Protein AF-X1RIN1-F1 (afdb_monomer_lite)

Secondary structure (DSSP, 8-state):
-HHHHHHHHHHHHHHHHHHHHHHTT-SEEEEEE-SSEEEEEEEETTEEEEEEEEEGGGHHHHHHHHHHHTT----

Structure (mmCIF, N/CA/C/O backbone):
data_AF-X1RIN1-F1
#
_entry.id   AF-X1RIN1-F1
#
loop_
_atom_site.group_PDB
_atom_site.id
_atom_site.type_symbol
_atom_site.label_atom_id
_atom_site.label_alt_id
_atom_site.label_comp_id
_atom_site.label_asym_id
_atom_site.label_entity_id
_atom_site.label_seq_id
_atom_site.pdbx_PDB_ins_code
_atom_site.Cartn_x
_atom_site.Cartn_y
_atom_site.Cartn_z
_atom_site.occupancy
_atom_site.B_iso_or_equiv
_atom_site.auth_seq_id
_atom_site.auth_comp_id
_atom_site.auth_asym_id
_atom_site.auth_atom_id
_atom_site.pdbx_PDB_model_num
ATOM 1 N N . SER A 1 1 ? 9.590 17.548 -14.735 1.00 45.41 1 SER A N 1
ATOM 2 C CA . SER A 1 1 ? 10.459 16.602 -15.471 1.00 45.41 1 SER A CA 1
ATOM 3 C C . SER A 1 1 ? 9.619 15.443 -15.992 1.00 45.41 1 SER A C 1
ATOM 5 O O . SER A 1 1 ? 8.571 15.169 -15.416 1.00 45.41 1 SER A O 1
ATOM 7 N N . ALA A 1 2 ? 10.028 14.786 -17.084 1.00 51.25 2 ALA A N 1
ATOM 8 C CA . ALA A 1 2 ? 9.292 13.669 -17.699 1.00 51.25 2 ALA A CA 1
ATOM 9 C C . ALA A 1 2 ? 8.987 12.515 -16.712 1.00 51.25 2 ALA A C 1
ATOM 11 O O . ALA A 1 2 ? 7.962 11.847 -16.831 1.00 51.25 2 ALA A O 1
ATOM 12 N N . GLU A 1 3 ? 9.801 12.363 -15.664 1.00 46.34 3 GLU A N 1
ATOM 13 C CA . GLU A 1 3 ? 9.576 11.437 -14.544 1.00 46.34 3 GLU A CA 1
ATOM 14 C C . GLU A 1 3 ? 8.292 11.727 -13.753 1.00 46.34 3 GLU A C 1
ATOM 16 O O . GLU A 1 3 ? 7.589 10.797 -13.366 1.00 46.34 3 GLU A O 1
ATOM 21 N N . ALA A 1 4 ? 7.915 12.997 -13.569 1.00 51.09 4 ALA A N 1
ATOM 22 C CA . ALA A 1 4 ? 6.673 13.360 -12.881 1.00 51.09 4 ALA A CA 1
ATOM 23 C C . ALA A 1 4 ? 5.423 12.956 -13.688 1.00 51.09 4 ALA A C 1
ATOM 25 O O . ALA A 1 4 ? 4.383 12.648 -13.108 1.00 51.09 4 ALA A O 1
ATOM 26 N N . ILE A 1 5 ? 5.529 12.918 -15.022 1.00 47.41 5 ILE A N 1
ATOM 27 C CA . ILE A 1 5 ? 4.435 12.522 -15.922 1.00 47.41 5 ILE A CA 1
ATOM 28 C C . ILE A 1 5 ? 4.271 10.996 -15.912 1.00 47.41 5 ILE A C 1
ATOM 30 O O . ILE A 1 5 ? 3.148 10.508 -15.794 1.00 47.41 5 ILE A O 1
ATOM 34 N N . ALA A 1 6 ? 5.379 10.243 -15.947 1.00 55.53 6 ALA A N 1
ATOM 35 C CA . ALA A 1 6 ? 5.367 8.779 -15.863 1.00 55.53 6 ALA A CA 1
ATOM 36 C C . ALA A 1 6 ? 4.903 8.262 -14.488 1.00 55.53 6 ALA A C 1
ATOM 38 O O . ALA A 1 6 ? 4.228 7.239 -14.406 1.00 55.53 6 ALA A O 1
ATOM 39 N N . GLN A 1 7 ? 5.206 8.988 -13.405 1.00 59.50 7 GLN A N 1
ATOM 40 C CA . GLN A 1 7 ? 4.732 8.640 -12.063 1.00 59.50 7 GLN A CA 1
ATOM 41 C C . GLN A 1 7 ? 3.280 9.050 -11.794 1.00 59.50 7 GLN A C 1
ATOM 43 O O . GLN A 1 7 ? 2.666 8.520 -10.869 1.00 59.50 7 GLN A O 1
ATOM 48 N N . ALA A 1 8 ? 2.689 9.947 -12.589 1.00 72.25 8 ALA A N 1
ATOM 49 C CA . ALA A 1 8 ? 1.357 10.486 -12.315 1.00 72.25 8 ALA A CA 1
ATOM 50 C C . ALA A 1 8 ? 0.246 9.420 -12.170 1.00 72.25 8 ALA A C 1
ATOM 52 O O . ALA A 1 8 ? -0.628 9.610 -11.321 1.00 72.25 8 ALA A O 1
ATOM 53 N N . PRO A 1 9 ? 0.208 8.317 -12.946 1.00 80.75 9 PRO A N 1
ATOM 54 C CA . PRO A 1 9 ? -0.780 7.254 -12.738 1.00 80.75 9 PRO A CA 1
ATOM 55 C C . PRO A 1 9 ? -0.547 6.471 -11.439 1.00 80.75 9 PRO A C 1
ATOM 57 O O . PRO A 1 9 ? -1.499 6.176 -10.723 1.00 80.75 9 PRO A O 1
ATOM 60 N N . VAL A 1 10 ? 0.713 6.189 -11.100 1.00 82.50 10 VAL A N 1
ATOM 61 C CA . VAL A 1 10 ? 1.093 5.401 -9.915 1.00 82.50 10 VAL A CA 1
ATOM 62 C C . VAL A 1 10 ? 0.883 6.195 -8.628 1.00 82.50 10 VAL A C 1
ATOM 64 O O . VAL A 1 10 ? 0.338 5.670 -7.661 1.00 82.50 10 VAL A O 1
ATOM 67 N N . VAL A 1 11 ? 1.246 7.480 -8.633 1.00 84.31 11 VAL A N 1
ATOM 68 C CA . VAL A 1 11 ? 0.973 8.415 -7.532 1.00 84.31 11 VAL A CA 1
ATOM 69 C C . VAL A 1 11 ? -0.531 8.494 -7.272 1.00 84.31 11 VAL A C 1
ATOM 71 O O . VAL A 1 11 ? -0.974 8.354 -6.138 1.00 84.31 11 VAL A O 1
ATOM 74 N N . ARG A 1 12 ? -1.339 8.627 -8.330 1.00 87.62 12 ARG A N 1
ATOM 75 C CA . ARG A 1 12 ? -2.800 8.628 -8.192 1.00 87.62 12 ARG A CA 1
ATOM 76 C C . ARG A 1 12 ? -3.330 7.296 -7.660 1.00 87.62 12 ARG A C 1
ATOM 78 O O . ARG A 1 12 ? -4.221 7.309 -6.817 1.00 87.62 12 ARG A O 1
ATOM 85 N N . ALA A 1 13 ? -2.786 6.166 -8.111 1.00 87.75 13 ALA A N 1
ATOM 86 C CA . ALA A 1 13 ? -3.198 4.847 -7.639 1.00 87.75 13 ALA A CA 1
ATOM 87 C C . ALA A 1 13 ? -2.934 4.663 -6.135 1.00 87.75 13 ALA A C 1
ATOM 89 O O . ALA A 1 13 ? -3.846 4.259 -5.415 1.00 87.75 13 ALA A O 1
ATOM 90 N N . ILE A 1 14 ? -1.736 5.010 -5.639 1.00 91.88 14 ILE A N 1
ATOM 91 C CA . ILE A 1 14 ? -1.435 4.891 -4.203 1.00 91.88 14 ILE A CA 1
ATOM 92 C C . ILE A 1 14 ? -2.297 5.841 -3.362 1.00 91.88 14 ILE A C 1
ATOM 94 O O . ILE A 1 14 ? -2.811 5.439 -2.321 1.00 91.88 14 ILE A O 1
ATOM 98 N N . ASP A 1 15 ? -2.534 7.067 -3.838 1.00 92.00 15 ASP A N 1
ATOM 99 C CA . ASP A 1 15 ? -3.369 8.037 -3.129 1.00 92.00 15 ASP A CA 1
ATOM 100 C C . ASP A 1 15 ? -4.817 7.539 -3.023 1.00 92.00 15 ASP A C 1
ATOM 102 O O . ASP A 1 15 ? -5.461 7.702 -1.986 1.00 92.00 15 ASP A O 1
ATOM 106 N N . LEU A 1 16 ? -5.342 6.918 -4.084 1.00 92.44 16 LEU A N 1
ATOM 107 C CA . LEU A 1 16 ? -6.673 6.313 -4.077 1.00 92.44 16 LEU A CA 1
ATOM 108 C C . LEU A 1 16 ? -6.742 5.105 -3.139 1.00 92.44 16 LEU A C 1
ATOM 110 O O . LEU A 1 16 ? -7.710 5.007 -2.386 1.00 92.44 16 LEU A O 1
ATOM 114 N N . LEU A 1 17 ? -5.722 4.242 -3.140 1.00 93.44 17 LEU A N 1
ATOM 115 C CA . LEU A 1 17 ? -5.626 3.095 -2.235 1.00 93.44 17 LEU A CA 1
ATOM 116 C C . LEU A 1 17 ? -5.624 3.527 -0.767 1.00 93.44 17 LEU A C 1
ATOM 118 O O . LEU A 1 17 ? -6.365 2.966 0.033 1.00 93.44 17 LEU A O 1
ATOM 122 N N . ILE A 1 18 ? -4.839 4.542 -0.408 1.00 95.56 18 ILE A N 1
ATOM 123 C CA . ILE A 1 18 ? -4.785 5.037 0.973 1.00 95.56 18 ILE A CA 1
ATOM 124 C C . ILE A 1 18 ? -6.108 5.711 1.350 1.00 95.56 18 ILE A C 1
ATOM 126 O O . ILE A 1 18 ? -6.663 5.436 2.410 1.00 95.56 18 ILE A O 1
ATOM 130 N N . LYS A 1 19 ? -6.665 6.557 0.474 1.00 96.31 19 LYS A N 1
ATOM 131 C CA . LYS A 1 19 ? -7.960 7.208 0.731 1.00 96.31 19 LYS A CA 1
ATOM 132 C C . LYS A 1 19 ? -9.089 6.194 0.905 1.00 96.31 19 LYS A C 1
ATOM 134 O O . LYS A 1 19 ? -9.967 6.419 1.733 1.00 96.31 19 LYS A O 1
ATOM 139 N N . GLN A 1 20 ? -9.091 5.117 0.122 1.00 95.56 20 GLN A N 1
ATOM 140 C CA . GLN A 1 20 ? -10.082 4.052 0.246 1.00 95.56 20 GLN A CA 1
ATOM 141 C C . GLN A 1 20 ? -9.896 3.281 1.556 1.00 95.56 20 GLN A C 1
ATOM 143 O O . GLN A 1 20 ? -10.861 3.150 2.295 1.00 95.56 20 GLN A O 1
ATOM 148 N N . ALA A 1 21 ? -8.667 2.901 1.910 1.00 97.38 21 ALA A N 1
ATOM 149 C CA . ALA A 1 21 ? -8.372 2.259 3.190 1.00 97.38 21 ALA A CA 1
ATOM 150 C C . ALA A 1 21 ? -8.839 3.096 4.396 1.00 97.38 21 ALA A C 1
ATOM 152 O O . ALA A 1 21 ? -9.439 2.561 5.323 1.00 97.38 21 ALA A O 1
ATOM 153 N N . VAL A 1 22 ? -8.643 4.422 4.360 1.00 97.81 22 VAL A N 1
ATOM 154 C CA . VAL A 1 22 ? -9.154 5.333 5.400 1.00 97.81 22 VAL A CA 1
ATOM 155 C C . VAL A 1 22 ? -10.685 5.350 5.436 1.00 97.81 22 VAL A C 1
ATOM 157 O O . VAL A 1 22 ? -11.263 5.290 6.521 1.00 97.81 22 VAL A O 1
ATOM 160 N N . ARG A 1 23 ? -11.356 5.414 4.276 1.00 97.25 23 ARG A N 1
ATOM 161 C CA . ARG A 1 23 ? -12.830 5.353 4.202 1.00 97.25 23 ARG A CA 1
ATOM 162 C C . ARG A 1 23 ? -13.374 4.049 4.779 1.00 97.25 23 ARG A C 1
ATOM 164 O O . ARG A 1 23 ? -14.342 4.089 5.532 1.00 97.25 23 ARG A O 1
ATOM 171 N N . ASP A 1 24 ? -12.715 2.940 4.467 1.00 96.69 24 ASP A N 1
ATOM 172 C CA . ASP A 1 24 ? -13.102 1.596 4.902 1.00 96.69 24 ASP A CA 1
ATOM 173 C C . ASP A 1 24 ? -12.656 1.284 6.336 1.00 96.69 24 ASP A C 1
ATOM 175 O O . ASP A 1 24 ? -12.937 0.203 6.844 1.00 96.69 24 ASP A O 1
ATOM 179 N N . ARG A 1 25 ? -11.974 2.230 7.003 1.00 97.12 25 ARG A N 1
ATOM 180 C CA . ARG A 1 25 ? -11.398 2.073 8.348 1.00 97.12 25 ARG A CA 1
ATOM 181 C C . ARG A 1 25 ? -10.471 0.859 8.454 1.00 97.12 25 ARG A C 1
ATOM 183 O O . ARG A 1 25 ? -10.418 0.194 9.486 1.00 97.12 25 ARG A O 1
ATOM 190 N N . ALA A 1 26 ? -9.726 0.585 7.388 1.00 98.44 26 ALA A N 1
ATOM 191 C CA . ALA A 1 26 ? -8.726 -0.466 7.387 1.00 98.44 26 ALA A CA 1
ATOM 192 C C . ALA A 1 26 ? -7.578 -0.122 8.351 1.00 98.44 26 ALA A C 1
ATOM 194 O O . ALA A 1 26 ? -7.057 0.995 8.328 1.00 98.44 26 ALA A O 1
ATOM 195 N N . SER A 1 27 ? -7.168 -1.089 9.173 1.00 98.06 27 SER A N 1
ATOM 196 C CA . SER A 1 27 ? -6.002 -0.967 10.056 1.00 98.06 27 SER A CA 1
ATOM 197 C C . SER A 1 27 ? -4.691 -1.121 9.292 1.00 98.06 27 SER A C 1
ATOM 199 O O . SER A 1 27 ? -3.708 -0.464 9.616 1.00 98.06 27 SER A O 1
ATOM 201 N N . ASP A 1 28 ? -4.688 -1.969 8.262 1.00 98.12 28 ASP A N 1
ATOM 202 C CA . ASP A 1 28 ? -3.502 -2.308 7.483 1.00 98.12 28 ASP A CA 1
ATOM 203 C C . ASP A 1 28 ? -3.831 -2.362 5.991 1.00 98.12 28 ASP A C 1
ATOM 205 O O . ASP A 1 28 ? -4.875 -2.880 5.582 1.00 98.12 28 ASP A O 1
ATOM 209 N N . ILE A 1 29 ? -2.889 -1.891 5.173 1.00 97.50 29 ILE A N 1
ATOM 210 C CA . ILE A 1 29 ? -2.891 -2.073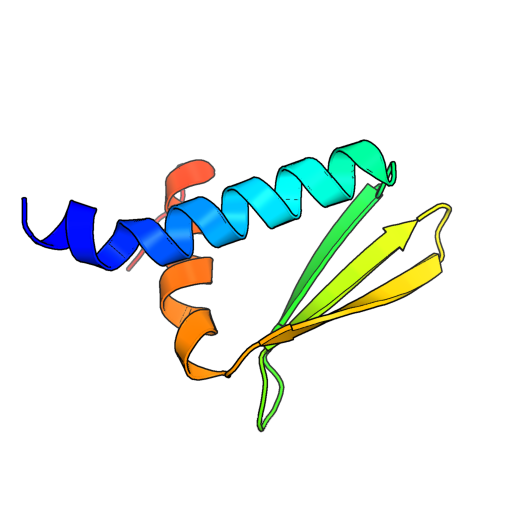 3.721 1.00 97.50 29 ILE A CA 1
ATOM 211 C C . ILE A 1 29 ? -1.785 -3.059 3.371 1.00 97.50 29 ILE A C 1
ATOM 213 O O . ILE A 1 29 ? -0.606 -2.802 3.605 1.00 97.50 29 ILE A O 1
ATOM 217 N N . HIS A 1 30 ? -2.167 -4.172 2.765 1.00 97.81 30 HIS A N 1
ATOM 218 C CA . HIS A 1 30 ? -1.257 -5.203 2.302 1.00 97.81 30 HIS A CA 1
ATOM 219 C C . HIS A 1 30 ? -1.107 -5.108 0.783 1.00 97.81 30 HIS A C 1
ATOM 221 O O . HIS A 1 30 ? -2.092 -5.223 0.055 1.00 97.81 30 HIS A O 1
ATOM 227 N N . ILE A 1 31 ? 0.123 -4.915 0.304 1.00 95.88 31 ILE A N 1
ATOM 228 C CA . ILE A 1 31 ? 0.482 -4.918 -1.121 1.00 95.88 31 ILE A CA 1
ATOM 229 C C . ILE A 1 31 ? 1.392 -6.127 -1.349 1.00 95.88 31 ILE A C 1
ATOM 231 O O . ILE A 1 31 ? 2.529 -6.146 -0.886 1.00 95.88 31 ILE A O 1
ATOM 235 N N . GLU A 1 32 ? 0.874 -7.152 -2.019 1.00 96.62 32 GLU A N 1
ATOM 236 C CA . GLU A 1 32 ? 1.449 -8.499 -2.049 1.00 96.62 32 GLU A CA 1
ATOM 237 C C . GLU A 1 32 ? 1.696 -8.955 -3.489 1.00 96.62 32 GLU A C 1
ATOM 239 O O . GLU A 1 32 ? 0.762 -9.388 -4.175 1.00 96.62 32 GLU A O 1
ATOM 244 N N . PRO A 1 33 ? 2.945 -8.874 -3.973 1.00 96.25 33 PRO A N 1
ATOM 245 C CA . PRO A 1 33 ? 3.320 -9.454 -5.253 1.00 96.25 33 PRO A CA 1
ATOM 246 C C . PRO A 1 33 ? 3.084 -10.965 -5.222 1.00 96.25 33 PRO A C 1
ATOM 248 O O . PRO A 1 33 ? 3.500 -11.646 -4.288 1.00 96.25 33 PRO A O 1
ATOM 251 N N . GLN A 1 34 ? 2.397 -11.472 -6.235 1.00 96.75 34 GLN A N 1
ATOM 252 C CA . GLN A 1 34 ? 2.224 -12.894 -6.519 1.00 96.75 34 GLN A CA 1
ATOM 253 C C . GLN A 1 34 ? 2.963 -13.222 -7.824 1.00 96.75 34 GLN A C 1
ATOM 255 O O . GLN A 1 34 ? 3.570 -12.343 -8.436 1.00 96.75 34 GLN A O 1
ATOM 260 N N . GLU A 1 35 ? 2.899 -14.479 -8.260 1.00 95.12 35 GLU A N 1
ATOM 261 C CA . GLU A 1 35 ? 3.562 -14.937 -9.487 1.00 95.12 35 GLU A CA 1
ATOM 262 C C . GLU A 1 35 ? 3.098 -14.171 -10.742 1.00 95.12 35 GLU A C 1
ATOM 264 O O . GLU A 1 35 ? 3.919 -13.802 -11.578 1.00 95.12 35 GLU A O 1
ATOM 269 N N . ASP A 1 36 ? 1.801 -13.866 -10.853 1.00 95.06 36 ASP A N 1
ATOM 270 C CA . ASP A 1 36 ? 1.176 -13.301 -12.058 1.00 95.06 36 ASP A CA 1
ATOM 271 C C . ASP A 1 36 ? 0.553 -11.906 -11.861 1.00 95.06 36 ASP A C 1
ATOM 273 O O . ASP A 1 36 ? 0.209 -11.215 -12.825 1.00 95.06 36 ASP A O 1
ATOM 277 N N . LYS A 1 37 ? 0.403 -11.462 -10.611 1.00 96.12 37 LYS A N 1
ATOM 278 C CA . LYS A 1 37 ? -0.334 -10.241 -10.267 1.00 96.12 37 LYS A CA 1
ATOM 279 C C . LYS A 1 37 ? 0.172 -9.590 -8.992 1.00 96.12 37 LYS A C 1
ATOM 281 O O . LYS A 1 37 ? 0.817 -10.211 -8.156 1.00 96.12 37 LYS A O 1
ATOM 286 N N . LEU A 1 38 ? -0.199 -8.3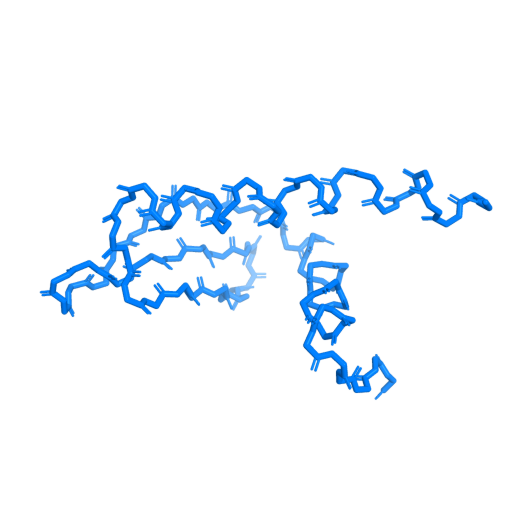34 -8.804 1.00 96.06 38 LEU A N 1
ATOM 287 C CA . LEU A 1 38 ? -0.069 -7.639 -7.534 1.00 96.06 38 LEU A CA 1
ATOM 288 C C . LEU A 1 38 ? -1.414 -7.680 -6.805 1.00 96.06 38 LEU A C 1
ATOM 290 O O . LEU A 1 38 ? -2.379 -7.053 -7.244 1.00 96.06 38 LEU A O 1
ATOM 294 N N . ARG A 1 39 ? -1.489 -8.423 -5.701 1.00 97.38 39 ARG A N 1
ATOM 295 C CA . ARG A 1 39 ? -2.687 -8.510 -4.858 1.00 97.38 39 ARG A CA 1
ATOM 296 C C . ARG A 1 39 ? -2.679 -7.371 -3.843 1.00 97.38 39 ARG A C 1
ATOM 298 O O . ARG A 1 39 ? -1.652 -7.112 -3.223 1.00 97.38 39 ARG A O 1
ATOM 305 N N . VAL A 1 40 ? -3.820 -6.714 -3.642 1.00 96.75 40 VAL A N 1
ATOM 306 C CA . VAL A 1 40 ? -3.994 -5.726 -2.570 1.00 96.75 40 VAL A CA 1
ATOM 307 C C . VAL A 1 40 ? -5.086 -6.203 -1.623 1.00 96.75 40 VAL A C 1
ATOM 309 O O . VAL A 1 40 ? -6.174 -6.580 -2.069 1.00 96.75 40 VAL A O 1
ATOM 312 N N . ARG A 1 41 ? -4.794 -6.182 -0.321 1.00 98.19 41 ARG A N 1
ATOM 313 C CA . ARG A 1 41 ? -5.733 -6.555 0.743 1.00 98.19 41 ARG A CA 1
ATOM 314 C C . ARG A 1 41 ? -5.825 -5.460 1.791 1.00 98.19 41 ARG A C 1
ATOM 316 O O . ARG A 1 41 ? -4.832 -4.787 2.066 1.00 98.19 41 ARG A O 1
ATOM 323 N N . TYR A 1 42 ? -6.989 -5.324 2.409 1.00 98.38 42 TYR A N 1
ATOM 324 C CA . TYR A 1 42 ? -7.161 -4.513 3.611 1.00 98.38 42 TYR A CA 1
ATOM 325 C C . TYR A 1 42 ? -7.421 -5.414 4.804 1.00 98.38 42 TYR A C 1
ATOM 327 O O . TYR A 1 42 ? -8.107 -6.430 4.680 1.00 98.38 42 TYR A O 1
ATOM 335 N N . ARG A 1 43 ? -6.883 -5.031 5.961 1.00 98.50 43 ARG A N 1
ATOM 336 C CA . ARG A 1 43 ? -7.344 -5.568 7.237 1.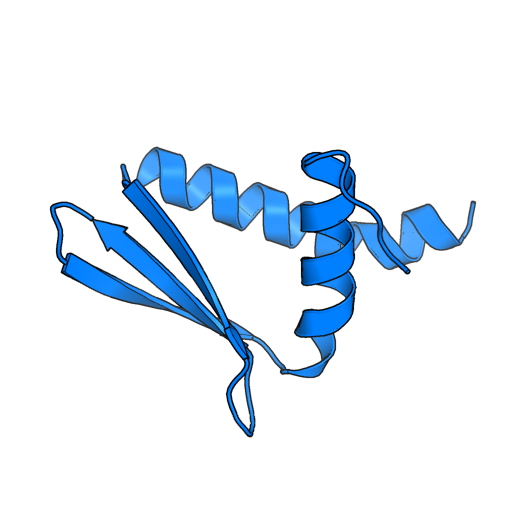00 98.50 43 ARG A CA 1
ATOM 337 C C . ARG A 1 43 ? -8.410 -4.643 7.799 1.00 98.50 43 ARG A C 1
ATOM 339 O O . ARG A 1 43 ? -8.110 -3.492 8.088 1.00 98.50 43 ARG A O 1
ATOM 346 N N . ILE A 1 44 ? -9.629 -5.142 7.962 1.00 98.00 44 ILE A N 1
ATOM 347 C CA . ILE A 1 44 ? -10.750 -4.409 8.562 1.00 98.00 44 ILE A CA 1
ATOM 348 C C . ILE A 1 44 ? -11.265 -5.262 9.717 1.00 98.00 44 ILE A C 1
ATOM 350 O O . ILE A 1 44 ? -11.527 -6.449 9.531 1.00 98.00 44 ILE A O 1
ATOM 354 N N . ASP A 1 45 ? -11.323 -4.688 10.919 1.00 95.62 45 ASP A N 1
ATOM 355 C CA . ASP A 1 45 ? -11.737 -5.382 12.149 1.00 95.62 45 ASP A CA 1
ATOM 356 C C . ASP A 1 45 ? -11.024 -6.734 12.361 1.00 95.62 45 ASP A C 1
ATOM 358 O O . ASP A 1 45 ? -11.608 -7.743 12.749 1.00 95.62 45 ASP A O 1
ATOM 362 N N . GLY A 1 46 ? -9.722 -6.765 12.060 1.00 95.69 46 GLY A N 1
ATOM 363 C CA . GLY A 1 46 ? -8.871 -7.952 12.189 1.00 95.69 46 GLY A CA 1
ATOM 364 C C . GLY A 1 46 ? -8.899 -8.907 10.989 1.00 95.69 46 GLY A C 1
ATOM 365 O O . GLY A 1 46 ? -7.973 -9.712 10.840 1.00 95.69 46 GLY A O 1
ATOM 366 N N . ILE A 1 47 ? -9.877 -8.784 10.091 1.00 97.38 47 ILE A N 1
ATOM 367 C CA . ILE A 1 47 ? -10.072 -9.684 8.950 1.00 97.38 47 ILE A CA 1
ATOM 368 C C . ILE A 1 47 ? -9.360 -9.134 7.713 1.00 97.38 47 ILE A C 1
ATOM 370 O O . ILE A 1 47 ? -9.569 -7.992 7.315 1.00 97.38 47 ILE A O 1
ATOM 374 N N . LEU A 1 48 ? -8.527 -9.968 7.086 1.00 97.75 48 LEU A N 1
ATOM 375 C CA . LEU A 1 48 ? -7.893 -9.673 5.799 1.00 97.75 48 LEU A CA 1
ATOM 376 C C . LEU A 1 48 ? -8.845 -9.993 4.644 1.00 97.75 48 LEU A C 1
ATOM 378 O O . LEU A 1 48 ? -9.231 -11.149 4.475 1.00 97.75 48 LEU A O 1
ATOM 382 N N . GLY A 1 49 ? -9.160 -8.992 3.825 1.00 97.38 49 GLY A N 1
ATOM 383 C CA . GLY A 1 49 ? -10.015 -9.126 2.646 1.00 97.38 49 GLY A CA 1
ATOM 384 C C . GLY A 1 49 ? -9.354 -8.604 1.374 1.00 97.38 49 GLY A C 1
ATOM 385 O O . GLY A 1 49 ? -8.624 -7.612 1.403 1.00 97.38 49 GLY A O 1
ATOM 386 N N . ASP A 1 50 ? -9.623 -9.268 0.250 1.00 95.94 50 ASP A N 1
ATOM 387 C CA . ASP A 1 50 ? -9.164 -8.828 -1.069 1.00 95.94 50 ASP A CA 1
ATOM 388 C C . ASP A 1 50 ? -9.947 -7.608 -1.534 1.00 95.94 50 ASP A C 1
ATOM 390 O O . ASP A 1 50 ? -11.176 -7.621 -1.524 1.00 95.94 50 ASP A O 1
ATOM 394 N N . VAL A 1 51 ? -9.231 -6.577 -1.987 1.00 94.50 51 VAL A N 1
ATOM 395 C CA . VAL A 1 51 ? -9.859 -5.341 -2.480 1.00 94.50 51 VAL A CA 1
ATOM 396 C C . VAL A 1 51 ? -9.622 -5.103 -3.961 1.00 94.50 51 VAL A C 1
ATOM 398 O O . VAL A 1 51 ? -10.497 -4.582 -4.645 1.00 94.50 51 VAL A O 1
ATOM 401 N N . MET A 1 52 ? -8.461 -5.505 -4.484 1.00 93.31 52 MET A N 1
ATOM 402 C CA . MET A 1 52 ? -8.194 -5.499 -5.921 1.00 93.31 52 MET A CA 1
ATOM 403 C C . MET A 1 52 ? -6.988 -6.365 -6.284 1.00 93.31 52 MET A C 1
ATOM 405 O O . MET A 1 52 ? -6.191 -6.771 -5.437 1.00 93.31 52 MET A O 1
ATOM 409 N N . SER A 1 53 ? -6.842 -6.613 -7.581 1.00 94.31 53 SER A N 1
ATOM 410 C CA . SER A 1 53 ? -5.625 -7.148 -8.185 1.00 94.31 53 SER A CA 1
ATOM 411 C C . SER A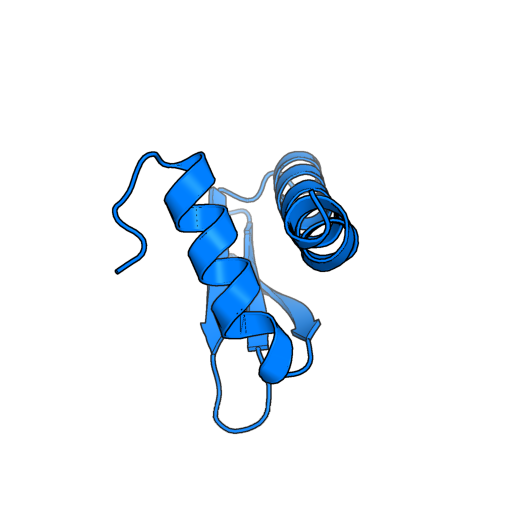 1 53 ? -5.194 -6.232 -9.325 1.00 94.31 53 SER A C 1
ATOM 413 O O . SER A 1 53 ? -6.031 -5.753 -10.087 1.00 94.31 53 SER A O 1
ATOM 415 N N . LEU A 1 54 ? -3.893 -5.985 -9.429 1.00 91.50 54 LEU A N 1
ATOM 416 C CA . LEU A 1 54 ? -3.280 -5.146 -10.456 1.00 91.50 54 LEU A CA 1
ATOM 417 C C . LEU A 1 54 ? -2.258 -5.973 -11.255 1.00 91.50 54 LEU A C 1
ATOM 419 O O . LEU A 1 54 ? -1.751 -6.972 -10.738 1.00 91.50 54 LEU A O 1
ATOM 423 N N . PRO A 1 55 ? -1.910 -5.576 -12.491 1.00 93.81 55 PRO A N 1
ATOM 424 C CA . PRO A 1 55 ? -0.825 -6.216 -13.232 1.00 93.81 55 PRO A CA 1
ATOM 425 C C . PRO A 1 55 ? 0.493 -6.168 -12.450 1.00 93.81 55 PRO A C 1
ATOM 427 O O . PRO A 1 55 ? 0.834 -5.132 -11.883 1.00 93.81 55 PRO A O 1
ATOM 430 N N . LEU A 1 56 ? 1.282 -7.247 -12.449 1.00 94.38 56 LEU A N 1
ATOM 431 C CA . LEU A 1 56 ? 2.539 -7.289 -11.685 1.00 94.38 56 LEU A CA 1
ATOM 432 C C . LEU A 1 56 ? 3.530 -6.173 -12.083 1.00 94.38 56 LEU A C 1
ATOM 434 O O . LEU A 1 56 ? 4.316 -5.713 -11.256 1.00 94.38 56 LEU A O 1
ATOM 438 N N . SER A 1 57 ? 3.439 -5.665 -13.316 1.00 92.06 57 SER A N 1
ATOM 439 C CA . SER A 1 57 ? 4.248 -4.547 -13.820 1.00 92.06 57 SER A CA 1
ATOM 440 C C . SER A 1 57 ? 4.139 -3.264 -12.988 1.00 92.06 57 SER A C 1
ATOM 442 O O . SER A 1 57 ? 5.070 -2.458 -12.997 1.00 92.06 57 SER A O 1
ATOM 444 N N . VAL A 1 58 ? 3.048 -3.066 -12.235 1.00 91.31 58 VAL A N 1
ATOM 445 C CA . VAL A 1 58 ? 2.883 -1.874 -11.389 1.00 91.31 58 VAL A CA 1
ATOM 446 C C . VAL A 1 58 ? 3.565 -1.991 -10.024 1.00 91.31 58 VAL A C 1
ATOM 448 O O . VAL A 1 58 ? 3.648 -0.992 -9.316 1.00 91.31 58 VAL A O 1
ATOM 451 N N . HIS A 1 59 ? 4.075 -3.169 -9.646 1.00 92.75 59 HIS A N 1
ATOM 452 C CA . HIS A 1 59 ? 4.667 -3.410 -8.326 1.00 92.75 59 HIS A CA 1
ATOM 453 C C . HIS A 1 59 ? 5.865 -2.501 -8.032 1.00 92.75 59 HIS A C 1
ATOM 455 O O . HIS A 1 59 ? 5.851 -1.774 -7.041 1.00 92.75 59 HIS A O 1
ATOM 461 N N . SER A 1 60 ? 6.880 -2.519 -8.901 1.00 92.50 60 SER A N 1
ATOM 462 C CA . SER A 1 60 ? 8.107 -1.737 -8.711 1.00 92.50 60 SER A CA 1
ATOM 463 C C . SER A 1 60 ? 7.832 -0.235 -8.529 1.00 92.50 60 SER A C 1
ATOM 465 O O . SER A 1 60 ? 8.238 0.320 -7.504 1.00 92.50 60 SER A O 1
ATOM 467 N N . PRO A 1 61 ? 7.067 0.440 -9.414 1.00 91.62 61 PRO A N 1
ATOM 468 C CA . PRO A 1 61 ? 6.808 1.863 -9.229 1.00 91.62 61 PRO A CA 1
ATOM 469 C C . PRO A 1 61 ? 5.919 2.164 -8.007 1.00 91.62 61 PRO A C 1
ATOM 471 O O . PRO A 1 61 ? 6.116 3.203 -7.373 1.00 91.62 61 PRO A O 1
ATOM 474 N N . LEU A 1 62 ? 4.985 1.276 -7.625 1.00 91.62 62 LEU A N 1
ATOM 475 C CA . LEU A 1 62 ? 4.220 1.410 -6.373 1.00 91.62 62 LEU A CA 1
ATOM 476 C C . LEU A 1 62 ? 5.140 1.360 -5.149 1.00 91.62 62 LEU A C 1
ATOM 478 O O . LEU A 1 62 ? 5.048 2.226 -4.279 1.00 91.62 62 LEU A O 1
ATOM 482 N N . LEU A 1 63 ? 6.051 0.386 -5.103 1.00 92.81 63 LEU A N 1
ATOM 483 C CA . LEU A 1 63 ? 7.007 0.227 -4.010 1.00 92.81 63 LEU A CA 1
ATOM 484 C C . LEU A 1 63 ? 7.920 1.451 -3.885 1.00 92.81 63 LEU A C 1
ATOM 486 O O . LEU A 1 63 ? 8.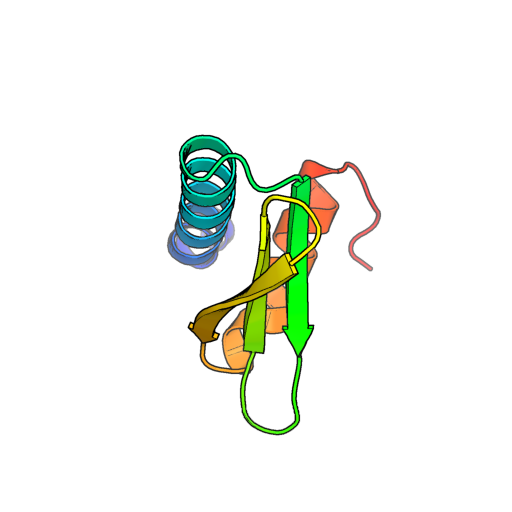078 1.986 -2.787 1.00 92.81 63 LEU A O 1
ATOM 490 N N . SER A 1 64 ? 8.480 1.939 -4.996 1.00 92.62 64 SER A N 1
ATOM 491 C CA . SER A 1 64 ? 9.287 3.165 -5.003 1.00 92.62 64 SER A CA 1
ATOM 492 C C . SER A 1 64 ? 8.498 4.362 -4.478 1.00 92.62 64 SER A C 1
ATOM 494 O O . SER A 1 64 ? 9.021 5.144 -3.686 1.00 92.62 64 SER A O 1
ATOM 496 N N . ARG A 1 65 ? 7.222 4.496 -4.860 1.00 91.50 65 ARG A N 1
ATOM 497 C CA . ARG A 1 65 ? 6.375 5.592 -4.383 1.00 91.50 65 ARG A CA 1
ATOM 498 C C . ARG A 1 65 ? 6.121 5.511 -2.877 1.00 91.50 65 ARG A C 1
ATOM 500 O O . ARG A 1 65 ? 6.239 6.534 -2.205 1.00 91.50 65 ARG A O 1
ATOM 507 N N . VAL A 1 66 ? 5.824 4.324 -2.346 1.00 93.12 66 VAL A N 1
ATOM 508 C CA . VAL A 1 66 ? 5.656 4.112 -0.898 1.00 93.12 66 VAL A CA 1
ATOM 509 C C . VAL A 1 66 ? 6.945 4.453 -0.152 1.00 93.12 66 VAL A C 1
ATOM 511 O O . VAL A 1 66 ? 6.904 5.204 0.821 1.00 93.12 66 VAL A O 1
ATOM 514 N N . LYS A 1 67 ? 8.099 3.984 -0.646 1.00 93.81 67 LYS A N 1
ATOM 515 C CA . LYS A 1 67 ? 9.412 4.304 -0.069 1.00 93.81 67 LYS A CA 1
ATOM 516 C C . LYS A 1 67 ? 9.656 5.815 -0.015 1.00 93.81 67 LYS A C 1
ATOM 518 O O . LYS A 1 67 ? 9.998 6.325 1.044 1.00 93.81 67 LYS A O 1
ATOM 523 N N . ILE A 1 68 ? 9.390 6.540 -1.105 1.00 92.69 68 ILE A N 1
ATOM 524 C CA . ILE A 1 68 ? 9.516 8.008 -1.155 1.00 92.69 68 ILE A CA 1
ATOM 525 C C . ILE A 1 68 ? 8.597 8.684 -0.130 1.00 92.69 68 ILE A C 1
ATOM 527 O O . ILE A 1 68 ? 9.044 9.565 0.599 1.00 92.69 68 ILE A O 1
ATOM 531 N N . MET A 1 69 ? 7.324 8.277 -0.050 1.00 90.69 69 MET A N 1
ATOM 532 C CA . MET A 1 69 ? 6.360 8.848 0.904 1.00 90.69 69 MET A CA 1
ATOM 533 C C .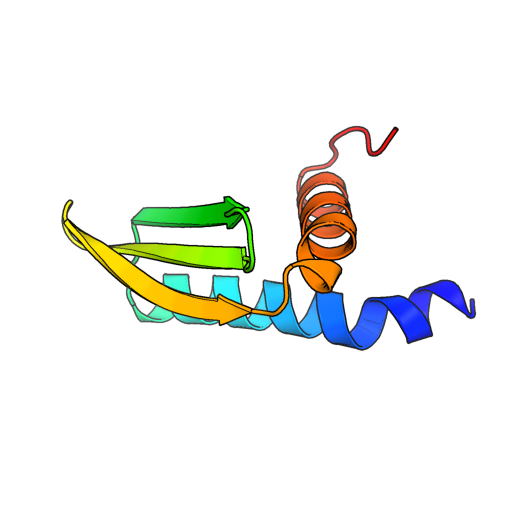 MET A 1 69 ? 6.776 8.631 2.363 1.00 90.69 69 MET A C 1
ATOM 535 O O . MET A 1 69 ? 6.490 9.474 3.207 1.00 90.69 69 MET A O 1
ATOM 539 N N . ALA A 1 70 ? 7.460 7.523 2.645 1.00 94.44 70 ALA A N 1
ATOM 540 C CA . ALA A 1 70 ? 7.960 7.174 3.969 1.00 94.44 70 ALA A CA 1
ATOM 541 C C . ALA A 1 70 ? 9.379 7.707 4.261 1.00 94.44 70 ALA A C 1
ATOM 543 O O . ALA A 1 70 ? 9.915 7.433 5.331 1.00 94.44 70 ALA A O 1
ATOM 544 N N . GLY A 1 71 ? 10.011 8.436 3.330 1.00 94.56 71 GLY A N 1
ATOM 545 C CA . GLY A 1 71 ? 11.397 8.899 3.482 1.00 94.56 71 GLY A CA 1
ATOM 546 C C . GLY A 1 71 ? 12.435 7.766 3.491 1.00 94.56 71 GLY A C 1
ATOM 547 O O . GLY A 1 71 ? 13.519 7.927 4.044 1.00 94.56 71 GLY A O 1
ATOM 548 N N . LEU A 1 72 ? 12.104 6.613 2.906 1.00 94.69 72 LEU A N 1
ATOM 549 C CA . LEU A 1 72 ? 12.970 5.439 2.821 1.00 94.69 72 LEU A CA 1
ATOM 550 C C . LEU A 1 72 ? 13.844 5.469 1.562 1.00 94.69 72 LEU A C 1
ATOM 552 O O . LEU A 1 72 ? 13.479 6.040 0.533 1.00 94.69 72 LEU A O 1
ATOM 556 N N . ASN A 1 73 ? 14.977 4.768 1.624 1.00 92.12 73 ASN A N 1
ATOM 557 C CA . ASN A 1 73 ? 15.853 4.583 0.471 1.00 92.12 73 ASN A CA 1
ATOM 558 C C . ASN A 1 73 ? 15.172 3.753 -0.640 1.00 92.12 73 ASN A C 1
ATOM 560 O O . ASN A 1 73 ? 14.529 2.730 -0.383 1.00 92.12 73 ASN A O 1
ATOM 564 N N . ILE A 1 74 ? 15.353 4.193 -1.885 1.00 85.56 74 ILE A N 1
ATOM 565 C CA . ILE A 1 74 ? 14.780 3.606 -3.101 1.00 85.56 74 ILE A CA 1
ATOM 566 C C . ILE A 1 74 ? 15.730 2.662 -3.853 1.00 85.56 74 ILE A C 1
ATOM 568 O O . ILE A 1 74 ? 15.231 1.912 -4.691 1.00 85.56 74 ILE A O 1
ATOM 572 N N . ALA A 1 75 ? 17.034 2.691 -3.546 1.00 72.38 75 ALA A N 1
ATOM 573 C CA . ALA A 1 75 ? 18.088 1.890 -4.181 1.00 72.38 75 ALA A CA 1
ATOM 574 C C . ALA A 1 75 ? 18.323 0.545 -3.481 1.00 72.38 75 ALA A C 1
ATOM 576 O O . ALA A 1 75 ? 18.254 0.518 -2.229 1.00 72.38 75 ALA A O 1
#

pLDDT: mean 89.53, std 13.43, range [45.41, 98.5]

Sequence (75 aa):
SAEAIAQAPVVRAIDLLIKQAVRDRASDIHIEPQEDKLRVRYRIDGILGDVMSLPLSVHSPLLSRVKIMAGLNIA

Organism: NCBI:txid412755

InterPro domains:
  IPR001482 Type II/IV secretion system domain [PF00437] (6-75)
  IPR027417 P-loop containing nucleoside triphosphate hydrolase [SSF52540] (4-74)

Foldseek 3Di:
DVVCVVCVVLLVVVVVQVVVCVVLVFPDWDFDDDPFWTWIWTQDPNDTDTDDIHGNVSVLSNVLSVCVVVVHDND

Radius of gyration: 12.91 Å; chains: 1; bounding box: 31×32×30 Å